Protein AF-A6Q9I0-F1 (afdb_monomer_lite)

Foldseek 3Di:
DPPVVVVVVVVVVVVVVPPPPVPPPPPQPFDDQDADPPPRRTPNLCTPQVPFAFPDWDQDPVVQWIKTKGWHPQQVVCVVVVPPDRDPSIDIKMWTFHWDADPVHRVDIDGDDTPDID

Radius of gyration: 22.17 Å; chains: 1; bounding box: 32×63×61 Å

pLDDT: mean 83.8, std 20.83, range [41.78, 98.19]

Structure (mmCIF, N/CA/C/O backbone):
data_AF-A6Q9I0-F1
#
_entry.id   AF-A6Q9I0-F1
#
loop_
_atom_site.group_PDB
_atom_site.id
_atom_site.type_symbol
_atom_site.label_atom_id
_atom_site.label_alt_id
_atom_site.label_comp_id
_atom_site.label_asym_id
_atom_site.label_entity_id
_atom_site.label_seq_id
_atom_site.pdbx_PDB_ins_code
_atom_site.Cartn_x
_atom_site.Cartn_y
_atom_site.Cartn_z
_atom_site.occupancy
_atom_site.B_iso_or_equiv
_atom_site.auth_seq_id
_atom_site.auth_comp_id
_atom_site.auth_asym_id
_atom_site.auth_atom_id
_atom_site.pdbx_PDB_model_num
ATOM 1 N N . MET A 1 1 ? -8.754 -47.770 -38.980 1.00 51.28 1 MET A N 1
ATOM 2 C CA . MET A 1 1 ? -8.440 -47.691 -37.530 1.00 51.28 1 MET A CA 1
ATOM 3 C C . MET A 1 1 ? -7.275 -46.762 -37.155 1.00 51.28 1 MET A C 1
ATOM 5 O O . MET A 1 1 ? -7.191 -46.420 -35.990 1.00 51.28 1 MET A O 1
ATOM 9 N N . LYS A 1 2 ? -6.394 -46.309 -38.068 1.00 50.22 2 LYS A N 1
ATOM 10 C CA . LYS A 1 2 ? -5.218 -45.478 -37.699 1.00 50.22 2 LYS A CA 1
ATOM 11 C C . LYS A 1 2 ? -5.451 -43.953 -37.693 1.00 50.22 2 LYS A C 1
ATOM 13 O O . LYS A 1 2 ? -4.622 -43.217 -37.171 1.00 50.22 2 LYS A O 1
ATOM 18 N N . THR A 1 3 ? -6.560 -43.473 -38.259 1.00 48.34 3 THR A N 1
ATOM 19 C CA . THR A 1 3 ? -6.849 -42.031 -38.410 1.00 48.34 3 THR A CA 1
ATOM 20 C C . THR A 1 3 ? -7.643 -41.450 -37.239 1.00 48.34 3 THR A C 1
ATOM 22 O O . THR A 1 3 ? -7.400 -40.318 -36.839 1.00 48.34 3 THR A O 1
ATOM 25 N N . ILE A 1 4 ? -8.527 -42.244 -36.629 1.00 51.50 4 ILE A N 1
ATOM 26 C CA . ILE A 1 4 ? -9.391 -41.808 -35.517 1.00 51.50 4 ILE A CA 1
ATOM 27 C C . ILE A 1 4 ? -8.575 -41.618 -34.225 1.00 51.50 4 ILE A C 1
ATOM 29 O O . ILE A 1 4 ? -8.821 -40.690 -33.461 1.00 51.50 4 ILE A O 1
ATOM 33 N N . THR A 1 5 ? -7.518 -42.412 -34.029 1.00 46.78 5 THR A N 1
ATOM 34 C CA . THR A 1 5 ? -6.628 -42.306 -32.860 1.00 46.78 5 THR A CA 1
ATOM 35 C C . THR A 1 5 ? -5.796 -41.016 -32.848 1.00 46.78 5 THR A C 1
ATOM 37 O O . THR A 1 5 ? -5.436 -40.541 -31.777 1.00 46.78 5 THR A O 1
ATOM 40 N N . LYS A 1 6 ? -5.507 -40.406 -34.008 1.00 42.78 6 LYS A N 1
ATOM 41 C CA . LYS A 1 6 ? -4.714 -39.161 -34.069 1.00 42.78 6 LYS A CA 1
ATOM 42 C C . LYS A 1 6 ? -5.525 -37.911 -33.711 1.00 42.78 6 LYS A C 1
ATOM 44 O O . LYS A 1 6 ? -4.959 -36.978 -33.153 1.00 42.78 6 LYS A O 1
ATOM 49 N N . VAL A 1 7 ? -6.831 -37.908 -33.984 1.00 47.44 7 VAL A N 1
ATOM 50 C CA . VAL A 1 7 ? -7.699 -36.738 -33.751 1.00 47.44 7 VAL A CA 1
ATOM 51 C C . VAL A 1 7 ? -8.048 -36.573 -32.270 1.00 47.44 7 VAL A C 1
ATOM 53 O O . VAL A 1 7 ? -8.091 -35.445 -31.785 1.00 47.44 7 VAL A O 1
ATOM 56 N N . LEU A 1 8 ? -8.216 -37.671 -31.521 1.00 41.78 8 LEU A N 1
ATOM 57 C CA . LEU A 1 8 ? -8.467 -37.588 -30.075 1.00 41.78 8 LEU A CA 1
ATOM 58 C C . LEU A 1 8 ? -7.252 -37.079 -29.285 1.00 41.78 8 LEU A C 1
ATOM 60 O O . LEU A 1 8 ? -7.417 -36.372 -28.296 1.00 41.78 8 LEU A O 1
ATOM 64 N N . ILE A 1 9 ? -6.030 -37.389 -29.725 1.00 46.22 9 ILE A N 1
ATOM 65 C CA . ILE A 1 9 ? -4.815 -36.932 -29.033 1.00 46.22 9 ILE A CA 1
ATOM 66 C C . ILE A 1 9 ? -4.579 -35.432 -29.279 1.00 46.22 9 ILE A C 1
ATOM 68 O O . ILE A 1 9 ? -4.146 -34.724 -28.372 1.00 46.22 9 ILE A O 1
ATOM 72 N N . SER A 1 10 ? -4.925 -34.909 -30.463 1.00 42.88 10 SER A N 1
ATOM 73 C CA . SER A 1 10 ? -4.760 -33.479 -30.759 1.00 42.88 10 SER A CA 1
ATOM 74 C C . SER A 1 10 ? -5.764 -32.585 -30.029 1.00 42.88 10 SER A C 1
ATOM 76 O O . SER A 1 10 ? -5.433 -31.445 -29.716 1.00 42.88 10 SER A O 1
ATOM 78 N N . THR A 1 11 ? -6.972 -33.074 -29.726 1.00 44.34 11 THR A N 1
ATOM 79 C CA . THR A 1 11 ? -7.969 -32.273 -28.991 1.00 44.34 11 THR A CA 1
ATOM 80 C C . THR A 1 11 ? -7.660 -32.183 -27.499 1.00 44.34 11 THR A C 1
ATOM 82 O O . THR A 1 11 ? -7.851 -31.122 -26.914 1.00 44.34 11 THR A O 1
ATOM 85 N N . VAL A 1 12 ? -7.105 -33.239 -26.893 1.00 46.59 12 VAL A N 1
ATOM 86 C CA . VAL A 1 12 ? -6.757 -33.235 -25.460 1.00 46.59 12 VAL A CA 1
ATOM 87 C C . VAL A 1 12 ? -5.545 -32.339 -25.160 1.00 46.59 12 VAL A C 1
ATOM 89 O O . VAL A 1 12 ? -5.520 -31.682 -24.119 1.00 46.59 12 VAL A O 1
ATOM 92 N N . LEU A 1 13 ? -4.574 -32.226 -26.079 1.00 42.88 13 LEU A N 1
ATOM 93 C CA . LEU A 1 13 ? -3.446 -31.298 -25.899 1.00 42.88 13 LEU A CA 1
ATOM 94 C C . LEU A 1 13 ? -3.844 -29.818 -26.040 1.00 42.88 13 LEU A C 1
ATOM 96 O O . LEU A 1 13 ? -3.272 -28.975 -25.352 1.00 42.88 13 LEU A O 1
ATOM 100 N N . ALA A 1 14 ? -4.825 -29.485 -26.885 1.00 45.69 14 ALA A N 1
ATOM 101 C CA . ALA A 1 14 ? -5.222 -28.092 -27.116 1.00 45.69 14 ALA A CA 1
ATOM 102 C C . ALA A 1 14 ? -6.010 -27.483 -25.940 1.00 45.69 14 ALA A C 1
ATOM 104 O O . ALA A 1 14 ? -5.919 -26.283 -25.693 1.00 45.69 14 ALA A O 1
ATOM 105 N N . SER A 1 15 ? -6.739 -28.297 -25.173 1.00 47.59 15 SER A N 1
ATOM 106 C CA . SER A 1 15 ? -7.483 -27.842 -23.989 1.00 47.59 15 SER A CA 1
ATOM 107 C C . SER A 1 15 ? -6.612 -27.634 -22.743 1.00 47.59 15 SER A C 1
ATOM 109 O O . SER A 1 15 ? -7.010 -26.900 -21.843 1.00 47.59 15 SER A O 1
ATOM 111 N N . GLY A 1 16 ? -5.421 -28.239 -22.680 1.00 44.00 16 GLY A N 1
ATOM 112 C CA . GLY A 1 16 ? -4.510 -28.092 -21.535 1.00 44.00 16 GLY A CA 1
ATOM 113 C C . GLY A 1 16 ? -3.766 -26.752 -21.486 1.00 44.00 16 GLY A C 1
ATOM 114 O O . GLY A 1 16 ? -3.268 -26.366 -20.433 1.00 44.00 16 GLY A O 1
ATOM 115 N N . LEU A 1 17 ? -3.704 -26.025 -22.605 1.00 44.97 17 LEU A N 1
ATOM 116 C CA . LEU A 1 17 ? -2.943 -24.775 -22.725 1.00 44.97 17 LEU A CA 1
ATOM 117 C C . LEU A 1 17 ? -3.689 -23.528 -22.224 1.00 44.97 17 LEU A C 1
ATOM 119 O O . LEU A 1 17 ? -3.046 -22.519 -21.957 1.00 44.97 17 LEU A O 1
ATOM 123 N N . PHE A 1 18 ? -5.012 -23.588 -22.044 1.00 46.56 18 PHE A N 1
ATOM 124 C CA . PHE A 1 18 ? -5.823 -22.432 -21.624 1.00 46.56 18 PHE A CA 1
ATOM 125 C C . PHE A 1 18 ? -6.247 -22.462 -20.148 1.00 46.56 18 PHE A C 1
ATOM 127 O O . PHE A 1 18 ? -6.947 -21.564 -19.694 1.00 46.56 18 PHE A O 1
ATOM 134 N N . ALA A 1 19 ? -5.813 -23.469 -19.386 1.00 45.94 19 ALA A N 1
ATOM 135 C CA . ALA A 1 19 ? -6.135 -23.616 -17.967 1.00 45.94 19 ALA A CA 1
ATOM 136 C C . ALA A 1 19 ? -4.988 -23.177 -17.036 1.00 45.94 19 ALA A C 1
ATOM 138 O O . ALA A 1 19 ? -4.876 -23.676 -15.918 1.00 45.94 19 ALA A O 1
ATOM 139 N N . GLN A 1 20 ? -4.147 -22.223 -17.454 1.00 45.72 20 GLN A N 1
ATOM 140 C CA . GLN A 1 20 ? -3.414 -21.412 -16.479 1.00 45.72 20 GLN A CA 1
ATOM 141 C C . GLN A 1 20 ? -4.406 -20.425 -15.857 1.00 45.72 20 GLN A C 1
ATOM 143 O O . GLN A 1 20 ? -4.434 -19.246 -16.184 1.00 45.72 20 GLN A O 1
ATOM 14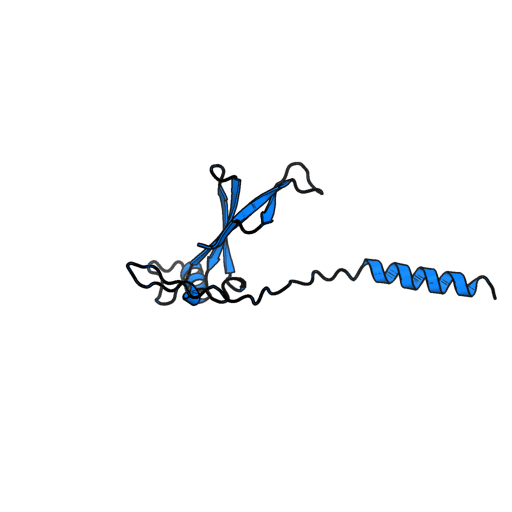8 N N . SER A 1 21 ? -5.280 -20.930 -14.985 1.00 46.03 21 SER A N 1
ATOM 149 C CA . SER A 1 21 ? -5.906 -20.069 -13.992 1.00 46.03 21 SER A CA 1
ATOM 150 C C . SER A 1 21 ? -4.771 -19.480 -13.169 1.00 46.03 21 SER A C 1
ATOM 152 O O . SER A 1 21 ? -3.997 -20.250 -12.591 1.00 46.03 21 SER A O 1
ATOM 154 N N . ASP A 1 22 ? -4.660 -18.155 -13.128 1.00 42.34 22 ASP A N 1
ATOM 155 C CA . ASP A 1 22 ? -3.805 -17.465 -12.173 1.00 42.34 22 ASP A CA 1
ATOM 156 C C . ASP A 1 22 ? -4.214 -17.933 -10.773 1.00 42.34 22 ASP A C 1
ATOM 158 O O . ASP A 1 22 ? -5.200 -17.475 -10.193 1.00 42.34 22 ASP A O 1
ATOM 162 N N . VAL A 1 23 ? -3.501 -18.928 -10.242 1.00 44.53 23 VAL A N 1
ATOM 163 C CA . VAL A 1 23 ? -3.645 -19.334 -8.852 1.00 44.53 23 VAL A CA 1
ATOM 164 C C . VAL A 1 23 ? -3.077 -18.168 -8.065 1.00 44.53 23 VAL A C 1
ATOM 166 O O . VAL A 1 23 ? -1.867 -18.076 -7.855 1.00 44.53 23 VAL A O 1
ATOM 169 N N . TYR A 1 24 ? -3.944 -17.241 -7.663 1.00 45.31 24 TYR A N 1
ATOM 170 C CA . TYR A 1 24 ? -3.606 -16.272 -6.638 1.00 45.31 24 TYR A CA 1
ATOM 171 C C . TYR A 1 24 ? -3.305 -17.081 -5.382 1.00 45.31 24 TYR A C 1
ATOM 173 O O . TYR A 1 24 ? -4.208 -17.490 -4.655 1.00 45.31 24 TYR A O 1
ATOM 181 N N . LEU A 1 25 ? -2.024 -17.373 -5.161 1.00 48.25 25 LEU A N 1
ATOM 182 C CA . LEU A 1 25 ? -1.544 -17.887 -3.893 1.00 48.25 25 LEU A CA 1
ATOM 183 C C . LEU A 1 25 ? -1.883 -16.811 -2.863 1.00 48.25 25 LEU A C 1
ATOM 185 O O . LEU A 1 25 ? -1.164 -15.821 -2.721 1.00 48.25 25 LEU A O 1
ATOM 189 N N . THR A 1 26 ? -3.008 -16.972 -2.171 1.00 51.53 26 THR A N 1
ATOM 190 C CA . THR A 1 26 ? -3.285 -16.236 -0.947 1.00 51.53 26 THR A CA 1
ATOM 191 C C . THR A 1 26 ? -2.203 -16.653 0.031 1.00 51.53 26 THR A C 1
ATOM 193 O O . THR A 1 26 ? -2.243 -17.721 0.642 1.00 51.53 26 THR A O 1
ATOM 196 N N . ASN A 1 27 ? -1.150 -15.840 0.099 1.00 57.44 27 ASN A N 1
ATOM 197 C CA . ASN A 1 27 ? -0.077 -16.046 1.044 1.00 57.44 27 ASN A CA 1
ATOM 198 C C . ASN A 1 27 ? -0.640 -15.770 2.443 1.00 57.44 27 ASN A C 1
ATOM 200 O O . ASN A 1 27 ? -0.662 -14.630 2.901 1.00 57.44 27 ASN A O 1
ATOM 204 N N . ASN A 1 28 ? -1.118 -16.836 3.084 1.00 59.09 28 ASN A N 1
ATOM 205 C CA . ASN A 1 28 ? -1.619 -16.846 4.455 1.00 59.09 28 ASN A CA 1
ATOM 206 C C . ASN A 1 28 ? -0.480 -16.874 5.488 1.00 59.09 28 ASN A C 1
ATOM 208 O O . ASN A 1 28 ? -0.730 -17.173 6.655 1.00 59.09 28 ASN A O 1
ATOM 212 N N . ALA A 1 29 ? 0.774 -16.614 5.093 1.00 69.38 29 ALA A N 1
ATOM 213 C CA . ALA A 1 29 ? 1.843 -16.443 6.063 1.00 69.38 29 ALA A CA 1
ATOM 214 C C . ALA A 1 29 ? 1.501 -15.250 6.963 1.00 69.38 29 ALA A C 1
ATOM 216 O O . ALA A 1 29 ? 1.3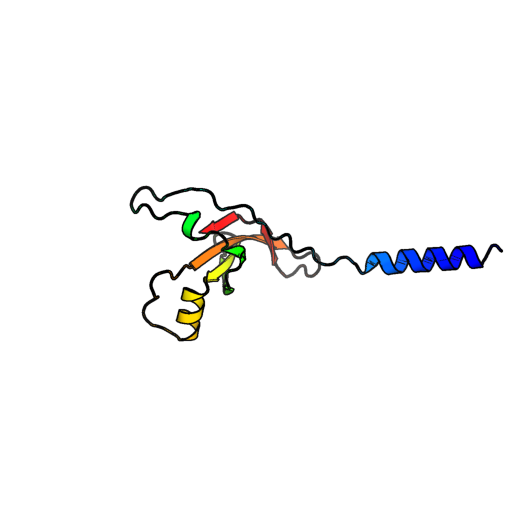84 -14.110 6.502 1.00 69.38 29 ALA A O 1
ATOM 217 N N . GLY A 1 30 ? 1.316 -15.545 8.249 1.00 82.12 30 GLY A N 1
ATOM 218 C CA . GLY A 1 30 ? 1.094 -14.536 9.271 1.00 82.12 30 GLY A CA 1
ATOM 219 C C . GLY A 1 30 ? 2.264 -13.560 9.331 1.00 82.12 30 GLY A C 1
ATOM 220 O O . GLY A 1 30 ? 3.409 -13.887 9.004 1.00 82.12 30 GLY A O 1
ATOM 221 N N . VAL A 1 31 ? 1.971 -12.339 9.756 1.00 89.69 31 VAL A N 1
ATOM 222 C CA . VAL A 1 31 ? 3.011 -11.348 10.030 1.00 89.69 31 VAL A CA 1
ATOM 223 C C . VAL A 1 31 ? 3.750 -11.722 11.327 1.00 89.69 31 VAL A C 1
ATOM 225 O O . VAL A 1 31 ? 3.141 -12.287 12.242 1.00 89.69 31 VAL A O 1
ATOM 228 N N . PRO A 1 32 ? 5.061 -11.442 11.438 1.00 91.25 32 PRO A N 1
ATOM 229 C CA . PRO A 1 32 ? 5.822 -11.756 12.639 1.00 91.25 32 PRO A CA 1
ATOM 230 C C . PRO A 1 32 ? 5.304 -10.974 13.855 1.00 91.25 32 PRO A C 1
ATOM 232 O O . PRO A 1 32 ? 4.842 -9.837 13.737 1.00 91.25 32 PRO A O 1
ATOM 235 N N . ASP A 1 33 ? 5.419 -11.575 15.042 1.00 94.12 33 ASP A N 1
ATOM 236 C CA . ASP A 1 33 ? 5.064 -10.934 16.313 1.00 94.12 33 ASP A CA 1
ATOM 237 C C . ASP A 1 33 ? 6.181 -9.979 16.763 1.00 94.12 33 ASP A C 1
ATOM 239 O O . ASP A 1 33 ? 7.004 -10.282 17.625 1.00 94.12 33 ASP A O 1
ATOM 243 N N . LEU A 1 34 ? 6.255 -8.830 16.090 1.00 93.75 34 LEU A N 1
ATOM 244 C CA . LEU A 1 34 ? 7.199 -7.757 16.385 1.00 93.75 34 LEU A CA 1
ATOM 245 C C . LEU A 1 34 ? 6.468 -6.595 17.043 1.00 93.75 34 LEU A C 1
ATOM 247 O O . LEU A 1 34 ? 5.348 -6.254 16.663 1.00 93.75 34 LEU A O 1
ATOM 251 N N . LYS A 1 35 ? 7.131 -5.939 17.995 1.00 95.50 35 LYS A N 1
ATOM 252 C CA . LYS A 1 35 ? 6.632 -4.716 18.626 1.00 95.50 35 LYS A CA 1
ATOM 253 C C . LYS A 1 35 ? 7.691 -3.637 18.558 1.00 95.50 35 LYS A C 1
ATOM 255 O O . LYS A 1 35 ? 8.864 -3.892 18.829 1.00 95.50 35 LYS A O 1
ATOM 260 N N . MET A 1 36 ? 7.271 -2.422 18.238 1.00 93.06 36 MET A N 1
ATOM 261 C CA . MET A 1 36 ? 8.154 -1.266 18.302 1.00 93.06 36 MET A CA 1
ATOM 262 C C . MET A 1 36 ? 8.641 -1.061 19.750 1.00 93.06 36 MET A C 1
ATOM 264 O O . MET A 1 36 ? 7.816 -1.036 20.670 1.00 93.06 36 MET A O 1
ATOM 268 N N . PRO A 1 37 ? 9.954 -0.878 19.989 1.00 94.12 37 PRO A N 1
ATOM 269 C CA . PRO A 1 37 ? 10.495 -0.775 21.345 1.00 94.12 37 PRO A CA 1
ATOM 270 C C . PRO A 1 37 ? 9.853 0.339 22.183 1.00 94.12 37 PRO A C 1
ATOM 272 O O . PRO A 1 37 ? 9.557 0.123 23.362 1.00 94.12 37 PRO A O 1
ATOM 275 N N . ASN A 1 38 ? 9.589 1.488 21.551 1.00 94.31 38 ASN A N 1
ATOM 276 C CA . ASN A 1 38 ? 9.238 2.735 22.232 1.00 94.31 38 ASN A CA 1
ATOM 277 C C . ASN A 1 38 ? 7.738 2.873 22.525 1.00 94.31 38 ASN A C 1
ATOM 279 O O . ASN A 1 38 ? 7.367 3.209 23.642 1.00 94.31 38 ASN A O 1
ATOM 283 N N . ASN A 1 39 ? 6.872 2.608 21.544 1.00 93.12 39 ASN A N 1
ATOM 284 C CA . ASN A 1 39 ? 5.418 2.803 21.665 1.00 93.12 39 ASN A CA 1
ATOM 285 C C . ASN A 1 39 ? 4.626 1.485 21.695 1.00 93.12 39 ASN A C 1
ATOM 287 O O . ASN A 1 39 ? 3.402 1.514 21.727 1.00 93.12 39 ASN A O 1
ATOM 291 N N . LYS A 1 40 ? 5.316 0.336 21.668 1.00 93.38 40 LYS A N 1
ATOM 292 C CA . LYS A 1 40 ? 4.723 -1.011 21.689 1.00 93.38 40 LYS A CA 1
ATOM 293 C C . LYS A 1 40 ? 3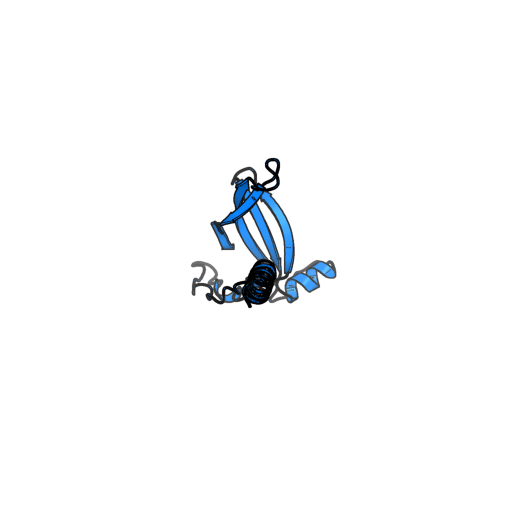.754 -1.310 20.540 1.00 93.38 40 LYS A C 1
ATOM 295 O O . LYS A 1 40 ? 3.055 -2.318 20.621 1.00 93.38 40 LYS A O 1
ATOM 300 N N . LEU A 1 41 ? 3.759 -0.509 19.469 1.00 91.31 41 LEU A N 1
ATOM 301 C CA . LEU A 1 41 ? 2.949 -0.763 18.279 1.00 91.31 41 LEU A CA 1
ATOM 302 C C . LEU A 1 41 ? 3.302 -2.142 17.715 1.00 91.31 41 LEU A C 1
ATOM 304 O O . LEU A 1 41 ? 4.473 -2.407 17.419 1.00 91.31 41 LEU A O 1
ATOM 308 N N . ALA A 1 42 ? 2.309 -3.023 17.617 1.00 94.38 42 ALA A N 1
ATOM 309 C CA . ALA A 1 42 ? 2.522 -4.396 17.195 1.00 94.38 42 ALA A CA 1
ATOM 310 C C . ALA A 1 42 ? 2.392 -4.516 15.676 1.00 94.38 42 ALA A C 1
ATOM 312 O O . ALA A 1 42 ? 1.365 -4.172 15.099 1.00 94.38 42 ALA A O 1
ATOM 313 N N . PHE A 1 43 ? 3.402 -5.096 15.026 1.00 93.75 43 PHE A N 1
ATOM 314 C CA . PHE A 1 43 ? 3.351 -5.422 13.598 1.00 93.75 43 PHE A CA 1
ATOM 315 C C . PHE A 1 43 ? 2.205 -6.395 13.285 1.00 93.75 43 PHE A C 1
ATOM 317 O O . PHE A 1 43 ? 1.633 -6.380 12.200 1.00 93.75 43 PHE A O 1
ATOM 324 N N . LYS A 1 44 ? 1.787 -7.179 14.284 1.00 94.44 44 LYS A N 1
ATOM 325 C CA . LYS A 1 44 ? 0.618 -8.054 14.203 1.00 94.44 44 LYS A CA 1
ATOM 326 C C . LYS A 1 44 ? -0.704 -7.323 13.958 1.00 94.44 44 LYS A C 1
ATOM 328 O O . LYS A 1 44 ? -1.653 -7.925 13.472 1.00 94.44 44 LYS A O 1
ATOM 333 N N . GLU A 1 45 ? -0.779 -6.019 14.217 1.00 93.81 45 GLU A N 1
ATOM 334 C CA . GLU A 1 45 ? -1.996 -5.251 13.950 1.00 93.81 45 GLU A CA 1
ATOM 335 C C . GLU A 1 45 ? -2.361 -5.175 12.466 1.00 93.81 45 GLU A C 1
ATOM 337 O O . GLU A 1 45 ? -3.534 -4.959 12.154 1.00 93.81 45 GLU A O 1
ATOM 342 N N . ILE A 1 46 ? -1.397 -5.366 11.562 1.00 94.31 46 ILE A N 1
ATOM 343 C CA . ILE A 1 46 ? -1.625 -5.355 10.113 1.00 94.31 46 ILE A CA 1
ATOM 344 C C . ILE A 1 46 ? -1.806 -6.762 9.527 1.00 94.31 46 ILE A C 1
ATOM 346 O O . ILE A 1 46 ? -1.736 -6.938 8.313 1.00 94.31 46 ILE A O 1
ATOM 350 N N . GLU A 1 47 ? -2.022 -7.783 10.357 1.00 93.31 47 GLU A N 1
ATOM 351 C CA . GLU A 1 47 ? -2.298 -9.136 9.875 1.00 93.31 47 GLU A CA 1
ATOM 352 C C . GLU A 1 47 ? -3.465 -9.135 8.867 1.00 93.31 47 GLU A C 1
ATOM 354 O O . GLU A 1 47 ? -4.490 -8.476 9.061 1.00 93.31 47 GLU A O 1
ATOM 359 N N . GLY A 1 48 ? -3.273 -9.823 7.737 1.00 92.38 48 GLY A N 1
ATOM 360 C CA . GLY A 1 48 ? -4.230 -9.824 6.629 1.00 92.38 48 GLY A CA 1
ATOM 361 C C . GLY A 1 48 ? -4.208 -8.574 5.739 1.00 92.38 48 GLY A C 1
ATOM 362 O O . GLY A 1 48 ? -5.139 -8.396 4.950 1.00 92.38 48 GLY A O 1
ATOM 363 N N . TYR A 1 49 ? -3.174 -7.720 5.814 1.00 94.38 49 TYR A N 1
ATOM 364 C CA . TYR A 1 49 ? -3.021 -6.543 4.939 1.00 94.38 49 TYR A CA 1
ATOM 365 C C . TYR A 1 49 ? -3.079 -6.871 3.441 1.00 94.38 49 TYR A C 1
ATOM 367 O O . TYR A 1 49 ? -3.390 -6.002 2.633 1.00 94.38 49 TYR A O 1
ATOM 375 N N . GLN A 1 50 ? -2.816 -8.118 3.053 1.00 91.19 50 GLN A N 1
ATOM 376 C CA . GLN A 1 50 ? -2.945 -8.603 1.680 1.00 91.19 50 GLN A CA 1
ATOM 377 C C . GLN A 1 50 ? -4.374 -8.426 1.129 1.00 91.19 50 GLN A C 1
ATOM 379 O O . GLN A 1 50 ? -4.554 -8.335 -0.081 1.00 91.19 50 GLN A O 1
ATOM 384 N N . ASN A 1 51 ? -5.377 -8.326 2.010 1.00 92.56 51 ASN A N 1
ATOM 385 C CA . ASN A 1 51 ? -6.781 -8.094 1.663 1.00 92.56 51 ASN A CA 1
ATOM 386 C C . ASN A 1 51 ? -7.195 -6.612 1.735 1.00 92.56 51 ASN A C 1
ATOM 388 O O . ASN A 1 51 ? -8.359 -6.277 1.492 1.00 92.56 51 ASN A O 1
ATOM 392 N N . TYR A 1 52 ? -6.282 -5.712 2.110 1.00 96.25 52 TYR A N 1
ATOM 393 C CA . TYR A 1 52 ? -6.560 -4.278 2.181 1.00 96.25 52 TYR A CA 1
ATOM 394 C C . TYR A 1 52 ? -6.697 -3.687 0.773 1.00 96.25 52 TYR A C 1
ATOM 396 O O . TYR A 1 52 ? -6.222 -4.244 -0.217 1.00 96.25 52 TYR A O 1
ATOM 404 N N . LYS A 1 53 ? -7.366 -2.537 0.660 1.00 97.38 53 LYS A N 1
ATOM 405 C CA . LYS A 1 53 ? -7.586 -1.880 -0.634 1.00 97.38 53 LYS A CA 1
ATOM 406 C C . LYS A 1 53 ? -6.390 -1.017 -1.002 1.00 97.38 53 LYS A C 1
ATOM 408 O O . LYS A 1 53 ? -5.952 -0.216 -0.184 1.00 97.38 53 LYS A O 1
ATOM 413 N N . ILE A 1 54 ? -5.889 -1.147 -2.230 1.00 97.06 54 ILE A N 1
ATOM 414 C CA . ILE A 1 54 ? -4.869 -0.237 -2.763 1.00 97.06 54 ILE A CA 1
ATOM 415 C C . ILE A 1 54 ? -5.508 1.145 -2.935 1.00 97.06 54 ILE A C 1
ATOM 417 O O . ILE A 1 54 ? -6.528 1.276 -3.606 1.00 97.06 54 ILE A O 1
ATOM 421 N N . ILE A 1 55 ? -4.903 2.161 -2.327 1.00 97.50 55 ILE A N 1
ATOM 422 C CA . ILE A 1 55 ? -5.361 3.557 -2.385 1.00 97.50 55 ILE A CA 1
ATOM 423 C C . ILE A 1 55 ? -4.408 4.468 -3.158 1.00 97.50 55 ILE A C 1
ATOM 425 O O . ILE A 1 55 ? -4.810 5.543 -3.587 1.00 97.50 55 ILE A O 1
ATOM 429 N N . ALA A 1 56 ? -3.149 4.060 -3.331 1.00 97.38 56 ALA A N 1
ATOM 430 C CA . ALA A 1 56 ? -2.174 4.803 -4.116 1.00 97.38 56 ALA A CA 1
ATOM 431 C C . ALA A 1 56 ? -1.037 3.899 -4.595 1.00 97.38 56 ALA A C 1
ATOM 433 O O . ALA A 1 56 ? -0.660 2.930 -3.927 1.00 97.38 56 ALA A O 1
ATOM 434 N N . THR A 1 57 ? -0.449 4.276 -5.727 1.00 96.88 57 THR A N 1
ATOM 435 C CA . THR A 1 57 ? 0.744 3.649 -6.298 1.00 96.88 57 THR A CA 1
ATOM 436 C C . THR A 1 57 ? 1.781 4.719 -6.600 1.00 96.88 57 THR A C 1
ATOM 438 O O . THR A 1 57 ? 1.480 5.667 -7.322 1.00 96.88 57 THR A O 1
ATOM 441 N N . HIS A 1 58 ? 3.000 4.575 -6.087 1.00 97.12 58 HIS A N 1
ATOM 442 C CA . HIS A 1 58 ? 4.087 5.526 -6.339 1.00 97.12 58 HIS A CA 1
ATOM 443 C C . HIS A 1 58 ? 5.329 4.807 -6.855 1.00 97.12 58 HIS A C 1
ATOM 445 O O . HIS A 1 58 ? 5.662 3.732 -6.364 1.00 97.12 58 HIS A O 1
ATOM 451 N N . PHE A 1 59 ? 6.064 5.432 -7.772 1.00 97.00 59 PHE A N 1
ATOM 452 C CA . PHE A 1 59 ? 7.417 5.002 -8.116 1.00 97.00 59 PHE A CA 1
ATOM 453 C C . PHE A 1 59 ? 8.436 5.863 -7.368 1.00 97.00 59 PHE A C 1
ATOM 455 O O . PHE A 1 59 ? 8.390 7.091 -7.436 1.00 97.00 59 PHE A O 1
ATOM 462 N N . ARG A 1 60 ? 9.351 5.228 -6.635 1.00 95.44 60 ARG A N 1
ATOM 463 C CA . ARG A 1 60 ? 10.461 5.903 -5.958 1.00 95.44 60 ARG A CA 1
ATOM 464 C C . ARG A 1 60 ? 11.731 5.753 -6.766 1.00 95.44 60 ARG A C 1
ATOM 466 O O . ARG A 1 60 ? 12.308 4.669 -6.814 1.00 95.44 60 ARG A O 1
ATOM 473 N N . THR A 1 61 ? 12.188 6.862 -7.330 1.00 96.00 61 THR A N 1
ATOM 474 C CA . THR A 1 61 ? 13.418 6.930 -8.124 1.00 96.00 61 THR A CA 1
ATOM 475 C C . THR A 1 61 ? 14.668 6.693 -7.278 1.00 96.00 61 THR A C 1
ATOM 477 O O . THR A 1 61 ? 15.585 6.021 -7.730 1.00 96.00 61 THR A O 1
ATOM 480 N N . ASP A 1 62 ? 14.683 7.161 -6.030 1.00 96.31 62 ASP A N 1
ATOM 481 C CA . ASP A 1 62 ? 15.825 7.038 -5.116 1.00 96.31 62 ASP A CA 1
ATOM 482 C C . ASP A 1 62 ? 16.085 5.601 -4.638 1.00 96.31 62 ASP A C 1
ATOM 484 O O . ASP A 1 62 ? 17.208 5.255 -4.283 1.00 96.31 62 ASP A O 1
ATOM 488 N N . LYS A 1 63 ? 15.048 4.756 -4.634 1.00 95.12 63 LYS A N 1
ATOM 489 C CA . LYS A 1 63 ? 15.135 3.345 -4.223 1.00 95.12 63 LYS A CA 1
ATOM 490 C C . LYS A 1 63 ? 14.901 2.352 -5.357 1.00 95.12 63 LYS A C 1
ATOM 492 O O . LYS A 1 63 ? 15.033 1.154 -5.134 1.00 95.12 63 LYS A O 1
ATOM 497 N N . ASN A 1 64 ? 14.542 2.842 -6.542 1.00 96.31 64 ASN A N 1
ATOM 498 C CA . ASN A 1 64 ? 14.095 2.038 -7.675 1.00 96.31 64 ASN A CA 1
ATOM 499 C C . ASN A 1 64 ? 12.974 1.046 -7.288 1.00 96.31 64 ASN A C 1
ATOM 501 O O . ASN A 1 64 ? 13.062 -0.157 -7.533 1.00 96.31 64 ASN A O 1
ATOM 505 N N . GLU A 1 65 ? 11.931 1.560 -6.625 1.00 97.12 65 GLU A N 1
ATOM 506 C CA . GLU A 1 65 ? 10.822 0.765 -6.079 1.00 97.12 65 GLU A CA 1
ATOM 507 C C . GLU A 1 65 ? 9.467 1.217 -6.627 1.00 97.12 65 GLU A C 1
ATOM 509 O O . GLU A 1 65 ? 9.169 2.414 -6.633 1.00 97.12 65 GLU A O 1
ATOM 514 N N . ILE A 1 66 ? 8.593 0.263 -6.954 1.00 97.38 66 ILE A N 1
ATOM 515 C CA . ILE A 1 66 ? 7.146 0.514 -7.030 1.00 97.38 66 ILE A CA 1
ATOM 516 C C . ILE A 1 66 ? 6.563 0.311 -5.633 1.00 97.38 66 ILE A C 1
ATOM 518 O O . ILE A 1 66 ? 6.865 -0.667 -4.950 1.00 97.38 66 ILE A O 1
ATOM 522 N N . ARG A 1 67 ? 5.724 1.244 -5.188 1.00 97.38 67 ARG A N 1
ATOM 523 C CA . ARG A 1 67 ? 5.102 1.224 -3.867 1.00 97.38 67 ARG A CA 1
ATOM 524 C C . ARG A 1 67 ? 3.600 1.162 -3.967 1.00 97.38 67 ARG A C 1
ATOM 526 O O . ARG A 1 67 ? 3.006 2.038 -4.589 1.00 97.38 67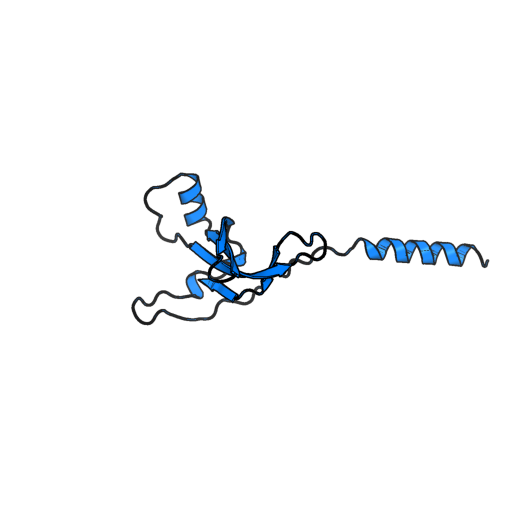 ARG A O 1
ATOM 533 N N . TYR A 1 68 ? 3.009 0.199 -3.275 1.00 97.56 68 TYR A N 1
ATOM 534 C CA . TYR A 1 68 ? 1.566 0.124 -3.077 1.00 97.56 68 TYR A CA 1
ATOM 535 C C . TYR A 1 68 ? 1.233 0.591 -1.673 1.00 97.56 68 TYR A C 1
ATOM 537 O O . TYR A 1 68 ? 1.818 0.109 -0.705 1.00 97.56 68 TYR A O 1
ATOM 545 N N . VAL A 1 69 ? 0.319 1.549 -1.574 1.00 98.00 69 VAL A N 1
ATOM 546 C CA . VAL A 1 69 ? -0.252 2.006 -0.309 1.00 98.00 69 VAL A CA 1
ATOM 547 C C . VAL A 1 69 ? -1.623 1.365 -0.182 1.00 98.00 69 VAL A C 1
ATOM 549 O O . VAL A 1 69 ? -2.459 1.523 -1.070 1.00 98.00 69 VAL A O 1
ATOM 552 N N . LEU A 1 70 ? -1.835 0.632 0.902 1.00 98.12 70 LEU A N 1
ATOM 553 C CA . LEU A 1 70 ? -3.035 -0.138 1.171 1.00 98.12 70 LEU A CA 1
ATOM 554 C C . LEU A 1 70 ? -3.731 0.401 2.415 1.00 98.12 70 LEU A C 1
ATOM 556 O O . LEU A 1 70 ? -3.069 0.803 3.369 1.00 98.12 70 LEU A O 1
ATOM 560 N N . ALA A 1 71 ? -5.057 0.366 2.419 1.00 98.19 71 ALA A N 1
ATOM 561 C CA . ALA A 1 71 ? -5.892 0.793 3.528 1.00 98.19 71 ALA A CA 1
ATOM 562 C C . ALA A 1 71 ? -6.828 -0.332 3.971 1.00 98.19 71 ALA A C 1
ATOM 564 O O . ALA A 1 71 ? -7.485 -0.975 3.142 1.00 98.19 71 ALA A O 1
ATOM 565 N N . ASN A 1 72 ? -6.917 -0.548 5.284 1.00 98.06 72 ASN A N 1
ATOM 566 C CA . ASN A 1 72 ? -7.946 -1.421 5.838 1.00 98.06 72 ASN A CA 1
ATOM 567 C C . ASN A 1 72 ? -9.349 -0.829 5.586 1.00 98.06 72 ASN A C 1
ATOM 569 O O . ASN A 1 72 ? -9.459 0.350 5.247 1.00 98.06 72 ASN A O 1
ATOM 573 N N . PRO A 1 73 ? -10.440 -1.597 5.766 1.00 97.94 73 PRO A N 1
ATOM 574 C CA . PRO A 1 73 ? -11.789 -1.100 5.488 1.00 97.94 73 PRO A CA 1
ATOM 575 C C . PRO A 1 73 ? -12.144 0.204 6.219 1.00 97.94 73 PRO A C 1
ATOM 577 O O . PRO A 1 73 ? -12.784 1.071 5.632 1.00 97.94 73 PRO A O 1
ATOM 580 N N . VAL A 1 74 ? -11.687 0.375 7.465 1.00 98.00 74 VAL A N 1
ATOM 581 C CA . VAL A 1 74 ? -11.928 1.593 8.259 1.00 98.00 74 VAL A CA 1
ATOM 582 C C . VAL A 1 74 ? -11.259 2.809 7.611 1.00 98.00 74 VAL A C 1
ATOM 584 O O . VAL A 1 74 ? -11.938 3.786 7.297 1.00 98.00 74 VAL A O 1
ATOM 587 N N . ALA A 1 75 ? -9.954 2.726 7.334 1.00 98.12 75 ALA A N 1
ATOM 588 C CA . ALA A 1 75 ? -9.203 3.805 6.699 1.00 98.12 75 ALA A CA 1
ATOM 589 C C . ALA A 1 75 ? -9.693 4.079 5.269 1.00 98.12 75 ALA A C 1
ATOM 591 O O . ALA A 1 75 ? -9.820 5.230 4.864 1.00 98.12 75 ALA A O 1
ATOM 592 N N . TYR A 1 76 ? -10.006 3.029 4.507 1.00 98.19 76 TYR A N 1
ATOM 593 C CA . TYR A 1 76 ? -10.510 3.152 3.142 1.00 98.19 76 TYR A CA 1
ATOM 594 C C . TYR A 1 76 ? -11.838 3.913 3.099 1.00 98.19 76 TYR A C 1
ATOM 596 O O . TYR A 1 76 ? -11.978 4.865 2.334 1.00 98.19 76 TYR A O 1
ATOM 604 N N . ASN A 1 77 ? -12.787 3.552 3.967 1.00 97.75 77 ASN A N 1
ATOM 605 C CA . ASN A 1 77 ? -14.063 4.253 4.065 1.00 97.75 77 ASN A CA 1
ATOM 606 C C . ASN A 1 77 ? -13.878 5.708 4.515 1.00 97.75 77 ASN A C 1
ATOM 608 O O . ASN A 1 77 ? -14.530 6.593 3.965 1.00 97.75 77 ASN A O 1
ATOM 612 N N . ALA A 1 78 ? -12.974 5.981 5.460 1.00 98.06 78 ALA A N 1
ATOM 613 C CA . ALA A 1 78 ? -12.674 7.349 5.885 1.00 98.06 78 ALA A CA 1
ATOM 614 C C . ALA A 1 78 ? -12.108 8.202 4.735 1.00 98.06 78 ALA A C 1
ATOM 616 O O . ALA A 1 78 ? -12.534 9.344 4.550 1.00 98.06 78 ALA A O 1
ATOM 617 N N . LEU A 1 79 ? -11.202 7.635 3.929 1.00 96.69 79 LEU A N 1
ATOM 618 C CA . LEU A 1 79 ? -10.631 8.285 2.746 1.00 96.69 79 LEU A CA 1
ATOM 619 C C . LEU A 1 79 ? -11.683 8.546 1.663 1.00 96.69 79 LEU A C 1
ATOM 621 O O . LEU A 1 79 ? -11.724 9.649 1.122 1.00 96.69 79 LEU A O 1
ATOM 625 N N . LEU A 1 80 ? -12.553 7.569 1.379 1.00 96.56 80 LEU A N 1
ATOM 626 C CA . LEU A 1 80 ? -13.651 7.724 0.418 1.00 96.56 80 LEU A CA 1
ATOM 627 C C . LEU A 1 80 ? -14.574 8.893 0.776 1.00 96.56 80 LEU A C 1
ATOM 629 O O . LEU A 1 80 ? -14.995 9.635 -0.105 1.00 96.56 80 LEU A O 1
ATOM 633 N N . HIS A 1 81 ? -14.850 9.081 2.067 1.00 97.12 81 HIS A N 1
ATOM 634 C CA . HIS A 1 81 ? -15.692 10.170 2.564 1.00 97.12 81 HIS A CA 1
ATOM 635 C C . HIS A 1 81 ? -14.902 11.440 2.908 1.00 97.12 81 HIS A C 1
ATOM 637 O O . HIS A 1 81 ? -15.445 12.337 3.547 1.00 97.12 81 HIS A O 1
ATOM 643 N N . GLN A 1 82 ? -13.621 11.519 2.524 1.00 95.69 82 GLN A N 1
ATOM 644 C CA . GLN A 1 82 ? -12.753 12.679 2.760 1.00 95.69 82 GLN A CA 1
ATOM 645 C C . GLN A 1 82 ? -12.737 13.132 4.231 1.00 95.69 82 GLN A C 1
ATOM 647 O O . GLN A 1 82 ? -12.679 14.323 4.545 1.00 95.69 82 GLN A O 1
ATOM 652 N N . THR A 1 83 ? -12.803 12.171 5.155 1.00 95.62 83 THR A N 1
ATOM 653 C CA . THR A 1 83 ? -12.840 12.468 6.587 1.00 95.62 83 THR A CA 1
ATOM 654 C C . THR A 1 83 ? -11.517 13.108 7.006 1.00 95.62 83 THR A C 1
ATOM 656 O O . THR A 1 83 ? -10.443 12.574 6.734 1.00 95.62 83 THR A O 1
ATOM 659 N N . LYS A 1 84 ? -11.583 14.259 7.689 1.00 93.88 84 LYS A N 1
ATOM 660 C CA . LYS A 1 84 ? -10.393 15.035 8.083 1.00 93.88 84 LYS A CA 1
ATOM 661 C C . LYS A 1 84 ? -9.523 14.324 9.127 1.00 93.88 84 LYS A C 1
ATOM 663 O O . LYS A 1 84 ? -8.310 14.506 9.133 1.00 93.88 84 LYS A O 1
ATOM 668 N N . ILE A 1 85 ? -10.145 13.555 10.019 1.00 96.00 85 ILE A N 1
ATOM 669 C CA . ILE A 1 85 ? -9.478 12.801 11.084 1.00 96.00 85 ILE A CA 1
ATOM 670 C C . ILE A 1 85 ? -9.720 11.318 10.823 1.00 96.00 85 ILE A C 1
ATOM 672 O O . ILE A 1 85 ? -10.863 10.903 10.644 1.00 96.00 85 ILE A O 1
ATOM 676 N N . MET A 1 86 ? -8.653 10.522 10.797 1.00 96.81 86 MET A N 1
ATOM 677 C CA . MET A 1 86 ? -8.780 9.075 10.636 1.00 96.81 86 MET A CA 1
ATOM 678 C C . MET A 1 86 ? -9.433 8.466 11.883 1.00 96.81 86 MET A C 1
ATOM 680 O O . MET A 1 86 ? -8.939 8.716 12.982 1.00 96.81 86 MET A O 1
ATOM 684 N N . PRO A 1 87 ? -10.512 7.676 11.737 1.00 97.75 87 PRO A N 1
ATOM 685 C CA . PRO A 1 87 ? -11.124 6.980 12.861 1.00 97.75 87 PRO A CA 1
ATOM 686 C C . PRO A 1 87 ? -10.161 5.990 13.516 1.00 97.75 87 PRO A C 1
ATOM 688 O O . PRO A 1 87 ? -9.282 5.433 12.847 1.00 97.75 87 PRO A O 1
ATOM 691 N N . ASP A 1 88 ? -10.385 5.700 14.794 1.00 96.75 88 ASP A N 1
ATOM 692 C CA . ASP A 1 88 ? -9.658 4.650 15.503 1.00 96.75 88 ASP A CA 1
ATOM 693 C C . ASP A 1 88 ? -9.749 3.308 14.767 1.00 96.75 88 ASP A C 1
ATOM 695 O O . ASP A 1 88 ? -10.767 2.943 14.175 1.00 96.75 88 ASP A O 1
ATOM 699 N N . GLY A 1 89 ? -8.639 2.572 14.772 1.00 95.06 89 GLY A N 1
ATOM 700 C CA . GLY A 1 89 ? -8.512 1.322 14.025 1.00 95.06 89 GLY A CA 1
ATOM 701 C C . GLY A 1 89 ? -8.242 1.501 12.528 1.00 95.06 89 GLY A C 1
ATOM 702 O O . GLY A 1 89 ? -8.096 0.496 11.828 1.00 95.06 89 GLY A O 1
ATOM 703 N N . SER A 1 90 ? -8.129 2.733 12.021 1.00 97.44 90 SER A N 1
ATOM 704 C CA . SER A 1 90 ? -7.599 2.998 10.678 1.00 97.44 90 SER A CA 1
ATOM 705 C C . SER A 1 90 ? -6.158 2.504 10.560 1.00 97.44 90 SER A C 1
ATOM 707 O O . SER A 1 90 ? -5.300 2.872 11.359 1.00 97.44 90 SER A O 1
ATOM 709 N N . LYS A 1 91 ? -5.881 1.683 9.544 1.00 97.31 91 LYS A N 1
ATOM 710 C CA . LYS A 1 91 ? -4.548 1.128 9.280 1.00 97.31 91 LYS A CA 1
ATOM 711 C C . LYS A 1 91 ? -4.171 1.348 7.827 1.00 97.31 91 LYS A C 1
ATOM 713 O O . LYS A 1 91 ? -4.955 1.041 6.926 1.00 97.31 91 LYS A O 1
ATOM 718 N N . ILE A 1 92 ? -2.955 1.838 7.627 1.00 97.31 92 ILE A N 1
ATOM 719 C CA . ILE A 1 92 ? -2.324 1.997 6.322 1.00 97.31 92 ILE A CA 1
ATOM 720 C C . ILE A 1 92 ? -1.074 1.129 6.302 1.00 97.31 92 ILE A C 1
ATOM 722 O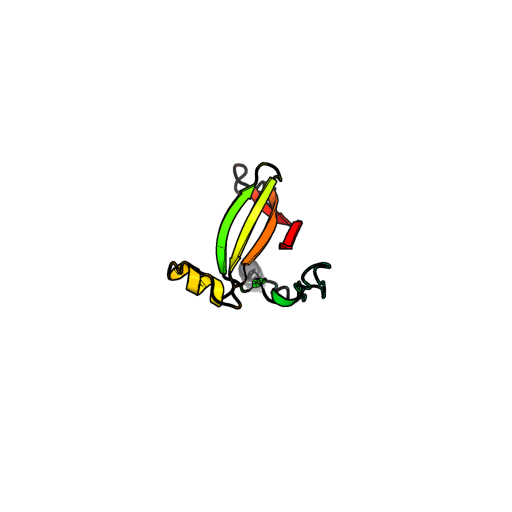 O . ILE A 1 92 ? -0.308 1.142 7.259 1.00 97.31 92 ILE A O 1
ATOM 726 N N . VAL A 1 93 ? -0.876 0.402 5.209 1.00 97.44 93 VAL A N 1
ATOM 727 C CA . VAL A 1 93 ? 0.311 -0.423 4.968 1.00 97.44 93 VAL A CA 1
ATOM 728 C C . VAL A 1 93 ? 0.948 0.011 3.662 1.00 97.44 93 VAL A C 1
ATOM 730 O O . VAL A 1 93 ? 0.250 0.347 2.706 1.00 97.44 93 VAL A O 1
ATOM 733 N N . LYS A 1 94 ? 2.275 0.004 3.591 1.00 97.31 94 LYS A N 1
ATOM 734 C CA . LYS A 1 94 ? 3.016 0.330 2.377 1.00 97.31 94 LYS A CA 1
ATOM 735 C C . LYS A 1 94 ? 3.958 -0.800 2.009 1.00 97.31 94 LYS A C 1
ATOM 737 O O . LYS A 1 94 ? 4.880 -1.129 2.746 1.00 97.31 94 LYS A O 1
ATOM 742 N N . ILE A 1 95 ? 3.759 -1.361 0.823 1.00 97.06 95 ILE A N 1
ATOM 743 C CA . ILE A 1 95 ? 4.598 -2.438 0.299 1.00 97.06 95 ILE A CA 1
ATOM 744 C C . ILE A 1 95 ? 5.548 -1.843 -0.731 1.00 97.06 95 ILE A C 1
ATOM 746 O O . ILE A 1 95 ? 5.102 -1.231 -1.703 1.00 97.06 95 ILE A O 1
ATOM 750 N N . GLY A 1 96 ? 6.851 -2.010 -0.516 1.00 97.06 96 GLY A N 1
ATOM 751 C CA . GLY A 1 96 ? 7.879 -1.663 -1.494 1.00 97.06 96 GLY A CA 1
ATOM 752 C C . GLY A 1 96 ? 8.284 -2.888 -2.302 1.00 97.06 96 GLY A C 1
ATOM 753 O O . GLY A 1 96 ? 8.732 -3.874 -1.721 1.00 97.06 96 GLY A O 1
ATOM 754 N N . TRP A 1 97 ? 8.164 -2.810 -3.623 1.00 97.88 97 TRP A N 1
ATOM 755 C CA . TRP A 1 97 ? 8.562 -3.850 -4.568 1.00 97.88 97 TRP A CA 1
ATOM 756 C C . TRP A 1 97 ? 9.799 -3.414 -5.343 1.00 97.88 97 TRP A C 1
ATOM 758 O O . TRP A 1 97 ? 9.856 -2.276 -5.812 1.00 97.88 97 TRP A O 1
ATOM 768 N N . SER A 1 98 ? 10.759 -4.320 -5.532 1.00 97.94 98 SER A N 1
ATOM 769 C CA . SER A 1 98 ? 11.785 -4.134 -6.559 1.00 97.94 98 SER A CA 1
ATOM 770 C C . SER A 1 98 ? 11.139 -4.159 -7.936 1.00 97.94 98 SER A C 1
ATOM 772 O O . SER A 1 98 ? 10.053 -4.718 -8.115 1.00 97.94 98 SER A O 1
ATOM 774 N N . VAL A 1 99 ? 11.825 -3.576 -8.912 1.00 97.38 99 VAL A N 1
ATOM 775 C CA . VAL A 1 99 ? 11.358 -3.538 -10.296 1.00 97.38 99 VAL A CA 1
ATOM 776 C C . VAL A 1 99 ? 12.271 -4.316 -11.225 1.00 97.38 99 VAL A C 1
ATOM 778 O O . VAL A 1 99 ? 13.485 -4.375 -11.023 1.00 97.38 99 VAL A O 1
ATOM 781 N N . LYS A 1 100 ? 11.683 -4.869 -12.281 1.00 96.19 100 LYS A N 1
ATOM 782 C CA . LYS A 1 100 ? 12.397 -5.430 -13.430 1.00 96.19 100 LYS A CA 1
ATOM 783 C C . LYS A 1 100 ? 11.759 -4.948 -14.727 1.00 96.19 100 LYS A C 1
ATOM 785 O O . LYS A 1 100 ? 10.635 -4.452 -14.719 1.00 96.19 100 LYS A O 1
ATOM 790 N N . LYS A 1 101 ? 12.474 -5.088 -15.843 1.00 96.56 101 LYS A N 1
ATOM 791 C CA . LYS A 1 101 ? 11.905 -4.817 -17.170 1.00 96.56 101 LYS A CA 1
ATOM 792 C C . LYS A 1 101 ? 10.803 -5.822 -17.481 1.00 96.56 101 LYS A C 1
ATOM 794 O O . LYS A 1 101 ? 10.999 -7.016 -17.267 1.00 96.56 101 LYS A O 1
ATOM 799 N N . MET A 1 102 ? 9.701 -5.336 -18.041 1.00 96.50 102 MET A N 1
ATOM 800 C CA . MET A 1 102 ? 8.625 -6.194 -18.528 1.00 96.50 102 MET A CA 1
ATOM 801 C C . MET A 1 102 ? 9.078 -6.943 -19.790 1.00 96.50 102 MET A C 1
ATOM 803 O O . MET A 1 102 ? 9.446 -6.289 -20.770 1.00 96.50 102 MET A O 1
ATOM 807 N N . PRO A 1 103 ? 9.031 -8.289 -19.824 1.00 94.94 103 PRO A N 1
ATOM 808 C CA . PRO A 1 103 ? 9.440 -9.055 -21.005 1.00 94.94 103 PRO A CA 1
ATOM 809 C C . PRO A 1 103 ? 8.587 -8.760 -22.245 1.00 94.94 103 PRO A C 1
ATOM 811 O O . PRO A 1 103 ? 9.094 -8.744 -23.363 1.00 94.94 103 PRO A O 1
ATOM 814 N N . THR A 1 104 ? 7.293 -8.504 -22.043 1.00 96.75 104 THR A N 1
ATOM 815 C CA . THR A 1 104 ? 6.313 -8.236 -23.107 1.00 96.75 104 THR A CA 1
ATOM 816 C C . THR A 1 104 ? 6.311 -6.783 -23.576 1.00 96.75 104 THR A C 1
ATOM 818 O O . THR A 1 104 ? 5.839 -6.500 -24.674 1.00 96.75 104 THR A O 1
ATOM 821 N N . TRP A 1 105 ? 6.846 -5.859 -22.771 1.00 96.69 105 TRP A N 1
ATOM 822 C CA . TRP A 1 105 ? 6.914 -4.436 -23.095 1.00 96.69 105 TRP A CA 1
ATOM 823 C C . TRP A 1 105 ? 8.221 -3.815 -22.574 1.00 96.69 105 TRP A C 1
ATOM 825 O O . TRP A 1 105 ? 8.251 -3.244 -21.482 1.00 96.69 105 TRP A O 1
ATOM 835 N N . PRO A 1 106 ? 9.321 -3.876 -23.348 1.00 92.31 106 PRO A N 1
ATOM 836 C CA . PRO A 1 106 ? 10.657 -3.504 -22.867 1.00 92.31 106 PRO A CA 1
ATOM 837 C C . PRO A 1 106 ? 10.822 -2.056 -22.374 1.00 92.31 106 PRO A C 1
ATOM 839 O O . PRO A 1 106 ? 11.795 -1.758 -21.679 1.00 92.31 106 PRO A O 1
ATOM 842 N N . GLY A 1 107 ? 9.899 -1.156 -22.734 1.00 96.00 107 GLY A N 1
ATOM 843 C CA . GLY A 1 107 ? 9.867 0.233 -22.265 1.00 96.00 107 GLY A CA 1
ATOM 844 C C . GLY A 1 107 ? 9.239 0.430 -20.880 1.00 96.00 107 GLY A C 1
ATOM 845 O O . GLY A 1 107 ? 9.221 1.556 -20.394 1.00 96.00 107 GLY A O 1
ATOM 846 N N . ALA A 1 108 ? 8.713 -0.625 -20.253 1.00 96.38 108 ALA A N 1
ATOM 847 C CA . ALA A 1 108 ? 8.047 -0.560 -18.956 1.00 96.38 108 ALA A CA 1
ATOM 848 C C . ALA A 1 108 ? 8.752 -1.409 -17.892 1.00 96.38 108 ALA A C 1
ATOM 850 O O . ALA A 1 108 ? 9.552 -2.307 -18.176 1.00 96.38 108 ALA A O 1
ATOM 851 N N . LEU A 1 109 ? 8.425 -1.090 -16.643 1.00 95.62 109 LEU A N 1
ATOM 852 C CA . LEU A 1 109 ? 8.875 -1.790 -15.451 1.00 95.62 109 LEU A CA 1
ATOM 853 C C . LEU A 1 109 ? 7.678 -2.460 -14.773 1.00 95.62 109 LEU A C 1
ATOM 855 O O . LEU A 1 109 ? 6.604 -1.869 -14.694 1.00 95.62 109 LEU A O 1
ATOM 859 N N . GLU A 1 110 ? 7.890 -3.655 -14.236 1.00 95.06 110 GLU A N 1
ATOM 860 C CA . GLU A 1 110 ? 6.922 -4.374 -13.402 1.00 95.06 110 GLU A CA 1
ATOM 861 C C . GLU A 1 110 ? 7.501 -4.678 -12.021 1.00 95.06 110 GLU A C 1
ATOM 863 O O . GLU A 1 110 ? 8.721 -4.740 -11.835 1.00 95.06 110 GLU A O 1
ATOM 868 N N . SER A 1 111 ? 6.611 -4.873 -11.046 1.00 95.44 111 SER A N 1
ATOM 869 C CA . SER A 1 111 ? 6.970 -5.344 -9.709 1.00 95.44 111 SER A CA 1
ATOM 870 C C . SER A 1 111 ? 7.559 -6.754 -9.768 1.00 95.44 111 SER A C 1
ATOM 872 O O . SER A 1 111 ? 7.011 -7.623 -10.442 1.00 95.44 111 SER A O 1
ATOM 874 N N . ASP A 1 112 ? 8.631 -6.994 -9.016 1.00 95.12 112 ASP A N 1
ATOM 875 C CA . ASP A 1 112 ? 9.305 -8.294 -8.954 1.00 95.12 112 ASP A CA 1
ATOM 876 C C . ASP A 1 112 ? 9.211 -8.935 -7.562 1.00 95.12 112 ASP A C 1
ATOM 878 O O . ASP A 1 112 ? 8.457 -9.883 -7.362 1.00 95.12 112 ASP A O 1
ATOM 882 N N . LYS A 1 113 ? 9.946 -8.417 -6.570 1.00 95.31 113 LYS A N 1
ATOM 883 C CA . LYS A 1 113 ? 10.015 -8.999 -5.219 1.00 95.31 113 LYS A CA 1
ATOM 884 C C . LYS A 1 113 ? 9.667 -7.962 -4.166 1.00 95.31 113 LYS A C 1
ATOM 886 O O . LYS A 1 113 ? 10.105 -6.814 -4.263 1.00 95.31 113 LYS A O 1
ATOM 891 N N . ILE A 1 114 ? 8.945 -8.377 -3.126 1.00 93.88 114 ILE A N 1
ATOM 892 C CA . ILE A 1 114 ? 8.736 -7.543 -1.938 1.00 93.88 114 ILE A CA 1
ATOM 893 C C . ILE A 1 114 ? 10.098 -7.275 -1.295 1.00 93.88 114 ILE A C 1
ATOM 895 O O . ILE A 1 114 ? 10.829 -8.199 -0.951 1.00 93.88 114 ILE A O 1
ATOM 899 N N . GLN A 1 115 ? 10.421 -5.998 -1.134 1.00 94.94 115 GLN A N 1
ATOM 900 C CA . GLN A 1 115 ? 11.609 -5.518 -0.431 1.00 94.94 115 GLN A CA 1
ATOM 901 C C . GLN A 1 115 ? 11.292 -5.191 1.026 1.00 94.94 115 GLN A C 1
ATOM 903 O O . GLN A 1 115 ? 12.155 -5.328 1.889 1.00 94.94 115 GLN A O 1
ATOM 908 N N . ARG A 1 116 ? 10.070 -4.710 1.298 1.00 91.75 116 ARG A N 1
ATOM 909 C CA . ARG A 1 116 ? 9.612 -4.356 2.647 1.00 91.75 116 ARG A CA 1
ATOM 910 C C . ARG A 1 116 ? 8.105 -4.150 2.735 1.00 91.75 116 ARG A C 1
ATOM 912 O O . ARG A 1 116 ? 7.458 -3.824 1.737 1.00 91.75 116 ARG A O 1
ATOM 919 N N . VAL A 1 117 ? 7.610 -4.270 3.961 1.00 93.38 117 VAL A N 1
ATOM 920 C CA . VAL A 1 117 ? 6.255 -3.924 4.393 1.00 93.38 117 VAL A CA 1
ATOM 921 C C . VAL A 1 117 ? 6.410 -2.945 5.556 1.00 93.38 117 VAL A C 1
ATOM 923 O O . VAL A 1 117 ? 7.061 -3.276 6.545 1.00 93.38 117 VAL A O 1
ATOM 926 N N . GLU A 1 118 ? 5.893 -1.732 5.375 1.00 90.69 118 GLU A N 1
ATOM 927 C CA . GLU A 1 118 ? 5.938 -0.610 6.326 1.00 90.69 118 GLU A CA 1
ATOM 928 C C . GLU A 1 118 ? 4.533 -0.285 6.842 1.00 90.69 118 GLU A C 1
ATOM 930 O O . GLU A 1 118 ? 3.585 -0.315 6.016 1.00 90.69 118 GLU A O 1
#

Secondary structure (DSSP, 8-state):
-TTHH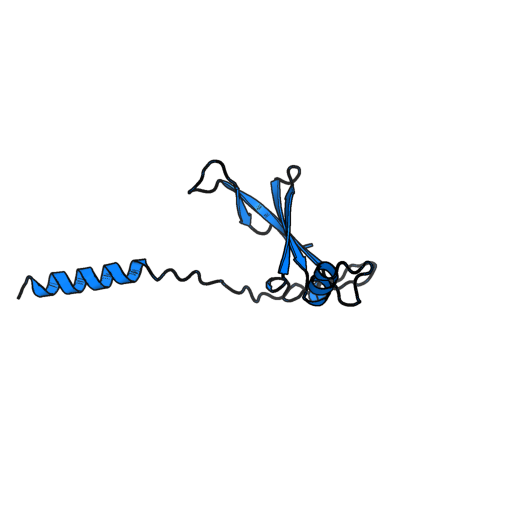HHHHHHHHHHTTS----------PPPP--B-TTT--BGGGGTTGGGSEEEEEEEETTTTEEEEEEE-HHHHHHHHTT-SSPPTT--EEEEEEEEEE-SS-TT-EEEEEEEEE-

Sequence (118 aa):
MKTITKVLISTVLASGLFAQSDVYLTNNAGVPDLKMPNNKLAFKEIEGYQNYKIIATHFRTDKNEIRYVLANPVAYNALLHQTKIMPDGSKIVKIGWSVKKMPTWPGALESDKIQRVE